Protein AF-A0A399NQ98-F1 (afdb_monomer_lite)

pLDDT: mean 89.91, std 8.31, range [52.38, 97.62]

Secondary structure (DSSP, 8-state):
-HHHHH--S--HHHHHHHHHHH--SS---HHHHHHHHHHHHHHHHHHHHHHHHH-SSHHHHHHHHHHHHHHHHHH-S-HHHHHHHHHHHHHHHHSPPPTT-TTHHHHHHHHHHHHHHH-

Structure (mmCIF, N/CA/C/O backbone):
data_AF-A0A399NQ98-F1
#
_entry.id   AF-A0A399NQ98-F1
#
loop_
_atom_site.group_PDB
_atom_site.id
_atom_site.type_symbol
_atom_site.label_atom_id
_atom_site.label_alt_id
_atom_site.label_comp_id
_atom_site.label_asym_id
_atom_site.label_entity_id
_atom_site.label_seq_id
_atom_site.pdbx_PDB_ins_code
_atom_site.Cartn_x
_atom_site.Cartn_y
_atom_site.Cartn_z
_atom_site.occupancy
_atom_site.B_iso_or_equiv
_atom_site.auth_seq_id
_atom_site.auth_comp_id
_atom_site.auth_asym_id
_atom_site.auth_atom_id
_atom_site.pdbx_PDB_model_num
ATOM 1 N N . PHE A 1 1 ? 10.532 -1.227 -15.452 1.00 82.12 1 PHE A N 1
ATOM 2 C CA . PHE A 1 1 ? 9.764 -2.463 -15.718 1.00 82.12 1 PHE A CA 1
ATOM 3 C C . PHE A 1 1 ? 8.263 -2.192 -15.790 1.00 82.12 1 PHE A C 1
ATOM 5 O O . PHE A 1 1 ? 7.707 -2.375 -16.860 1.00 82.12 1 PHE A O 1
ATOM 12 N N . ALA A 1 2 ? 7.625 -1.687 -14.723 1.00 83.88 2 ALA A N 1
ATOM 13 C CA . ALA A 1 2 ? 6.174 -1.440 -14.687 1.00 83.88 2 ALA A CA 1
ATOM 14 C C . ALA A 1 2 ? 5.631 -0.609 -15.872 1.00 83.88 2 ALA A C 1
ATOM 16 O O . ALA A 1 2 ? 4.654 -1.005 -16.494 1.00 83.88 2 ALA A O 1
ATOM 17 N N . HIS A 1 3 ? 6.311 0.472 -16.268 1.00 87.06 3 HIS A N 1
ATOM 18 C CA . HIS A 1 3 ? 5.888 1.262 -17.430 1.00 87.06 3 HIS A CA 1
ATOM 19 C C . HIS A 1 3 ? 6.001 0.497 -18.761 1.00 87.06 3 HIS A C 1
ATOM 21 O O . HIS A 1 3 ? 5.024 0.336 -19.480 1.00 87.06 3 HIS A O 1
ATOM 27 N N . HIS A 1 4 ? 7.189 -0.022 -19.077 1.00 86.12 4 HIS A N 1
ATOM 28 C CA . HIS A 1 4 ? 7.463 -0.605 -20.397 1.00 86.12 4 HIS A CA 1
ATOM 29 C C . HIS A 1 4 ? 6.938 -2.032 -20.598 1.00 86.12 4 HIS A C 1
ATOM 31 O O . HIS A 1 4 ? 6.707 -2.424 -21.735 1.00 86.12 4 HIS A O 1
ATOM 37 N N . VAL A 1 5 ? 6.797 -2.821 -19.527 1.00 87.25 5 VAL A N 1
ATOM 38 C CA . VAL A 1 5 ? 6.422 -4.246 -19.614 1.00 87.25 5 VAL A CA 1
ATOM 39 C C . VAL A 1 5 ? 4.989 -4.484 -19.152 1.00 87.25 5 VAL A C 1
ATOM 41 O O . VAL A 1 5 ? 4.273 -5.246 -19.790 1.00 87.25 5 VAL A O 1
ATOM 44 N N . LEU A 1 6 ? 4.558 -3.831 -18.067 1.00 85.06 6 LEU A N 1
ATOM 45 C CA . LEU A 1 6 ? 3.183 -3.956 -17.564 1.00 85.06 6 LEU A CA 1
ATOM 46 C C . LEU A 1 6 ? 2.233 -2.906 -18.160 1.00 85.06 6 LEU A C 1
ATOM 48 O O . LEU A 1 6 ? 1.026 -3.009 -17.975 1.00 85.06 6 LEU A O 1
ATOM 52 N N . GLY A 1 7 ? 2.756 -1.909 -18.883 1.00 85.50 7 GLY A N 1
ATOM 53 C CA . GLY A 1 7 ? 1.947 -0.881 -19.541 1.00 85.50 7 GLY A CA 1
ATOM 54 C C . GLY A 1 7 ? 1.348 0.150 -18.583 1.00 85.50 7 GLY A C 1
ATOM 55 O O . GLY A 1 7 ? 0.347 0.775 -18.913 1.00 85.50 7 GLY A O 1
ATOM 56 N N . HIS A 1 8 ? 1.912 0.325 -17.384 1.00 86.88 8 HIS A N 1
ATOM 57 C CA . HIS A 1 8 ? 1.412 1.320 -16.434 1.00 86.88 8 HIS A CA 1
ATOM 58 C C . HIS A 1 8 ? 1.877 2.728 -16.833 1.00 86.88 8 HIS A C 1
ATOM 60 O O . HIS A 1 8 ? 3.076 3.013 -16.806 1.00 86.88 8 HIS A O 1
ATOM 66 N N . ASP A 1 9 ? 0.944 3.631 -17.147 1.00 85.12 9 ASP A N 1
ATOM 67 C CA . ASP A 1 9 ? 1.263 5.013 -17.544 1.00 85.12 9 ASP A CA 1
ATOM 68 C C . ASP A 1 9 ? 2.060 5.759 -16.465 1.00 85.12 9 ASP A C 1
ATOM 70 O O . ASP A 1 9 ? 3.064 6.409 -16.749 1.00 85.12 9 ASP A O 1
ATOM 74 N N . THR A 1 10 ? 1.645 5.616 -15.202 1.00 86.12 10 THR A N 1
ATOM 75 C CA . THR A 1 10 ? 2.274 6.267 -14.045 1.00 86.12 10 THR A CA 1
ATOM 76 C C . THR A 1 10 ? 2.542 5.252 -12.923 1.00 86.12 10 THR A C 1
ATOM 78 O O . THR A 1 10 ? 1.718 5.127 -12.011 1.00 86.12 10 THR A O 1
ATOM 81 N N . PRO A 1 11 ? 3.679 4.522 -12.942 1.00 88.56 11 PRO A N 1
ATOM 82 C CA . PRO A 1 11 ? 4.006 3.474 -11.964 1.00 88.56 11 PRO A CA 1
ATOM 83 C C . PRO A 1 11 ? 4.515 4.059 -10.632 1.00 88.56 11 PRO A C 1
ATOM 85 O O . PRO A 1 11 ? 5.655 3.837 -10.204 1.00 88.56 11 PRO A O 1
ATOM 88 N N . LEU A 1 12 ? 3.674 4.862 -9.976 1.00 91.69 12 LEU A N 1
ATOM 89 C CA . LEU A 1 12 ? 4.028 5.598 -8.764 1.00 91.69 12 LEU A CA 1
ATOM 90 C C . LEU A 1 12 ? 4.411 4.651 -7.623 1.00 91.69 12 LEU A C 1
ATOM 92 O O . LEU A 1 12 ? 5.454 4.841 -6.997 1.00 91.69 12 LEU A O 1
ATOM 96 N N . LEU A 1 13 ? 3.602 3.617 -7.361 1.00 92.00 13 LEU A N 1
ATOM 97 C CA . LEU A 1 13 ? 3.864 2.728 -6.229 1.00 92.00 13 LEU A CA 1
ATOM 98 C C . LEU A 1 13 ? 5.131 1.910 -6.451 1.00 92.00 13 LEU A C 1
ATOM 100 O O . LEU A 1 13 ? 5.953 1.857 -5.546 1.00 92.00 13 LEU A O 1
ATOM 104 N N . ALA A 1 14 ? 5.370 1.407 -7.664 1.00 90.94 14 ALA A N 1
ATOM 105 C CA . ALA A 1 14 ? 6.618 0.719 -7.983 1.00 90.94 14 ALA A CA 1
ATOM 106 C C . ALA A 1 14 ? 7.830 1.615 -7.694 1.00 90.94 14 ALA A C 1
ATOM 108 O O . ALA A 1 14 ? 8.776 1.186 -7.042 1.00 90.94 14 ALA A O 1
ATOM 109 N N . THR A 1 15 ? 7.758 2.889 -8.088 1.00 90.88 15 THR A N 1
ATOM 110 C CA . THR A 1 15 ? 8.835 3.864 -7.869 1.00 90.88 15 THR A CA 1
ATOM 111 C C . THR A 1 15 ? 9.058 4.150 -6.381 1.00 90.88 15 THR A C 1
ATOM 113 O O . THR A 1 15 ? 10.188 4.085 -5.897 1.00 90.88 15 THR A O 1
ATOM 116 N N . THR A 1 16 ? 7.987 4.432 -5.629 1.00 93.06 16 THR A N 1
ATOM 117 C CA . THR A 1 16 ? 8.096 4.720 -4.187 1.00 93.06 16 THR A CA 1
ATOM 118 C C . THR A 1 16 ? 8.558 3.506 -3.392 1.00 93.06 16 THR A C 1
ATOM 120 O O . THR A 1 16 ? 9.381 3.663 -2.491 1.00 93.06 16 THR A O 1
ATOM 123 N N . VAL A 1 17 ? 8.093 2.302 -3.739 1.00 91.88 17 VAL A N 1
ATOM 124 C CA . VAL A 1 17 ? 8.526 1.067 -3.087 1.00 91.88 17 VAL A CA 1
ATOM 125 C C . VAL A 1 17 ? 9.992 0.799 -3.394 1.00 91.88 17 VAL A C 1
ATOM 127 O O . VAL A 1 17 ? 10.744 0.549 -2.460 1.00 91.88 17 VAL A O 1
ATOM 130 N N . THR A 1 18 ? 10.446 0.943 -4.645 1.00 92.00 18 THR A N 1
ATOM 131 C CA . THR A 1 18 ? 11.869 0.757 -4.968 1.00 92.00 18 THR A CA 1
ATOM 132 C C . THR A 1 18 ? 12.764 1.689 -4.151 1.00 92.00 18 THR A C 1
ATOM 134 O O . THR A 1 18 ? 13.690 1.234 -3.483 1.00 92.00 18 THR A O 1
ATOM 137 N N . ILE A 1 19 ? 12.465 2.990 -4.158 1.00 90.25 19 ILE A N 1
ATOM 138 C CA . ILE A 1 19 ? 13.275 4.009 -3.475 1.00 90.25 19 ILE A CA 1
ATOM 139 C C . ILE A 1 19 ? 13.268 3.804 -1.955 1.00 90.25 19 ILE A C 1
ATOM 141 O O . ILE A 1 19 ? 14.308 3.898 -1.303 1.00 90.25 19 ILE A O 1
ATOM 145 N N . THR A 1 20 ? 12.099 3.516 -1.384 1.00 88.94 20 THR A N 1
ATOM 146 C CA . THR A 1 20 ? 11.943 3.381 0.070 1.00 88.94 20 THR A CA 1
ATOM 147 C C . THR A 1 20 ? 12.562 2.082 0.579 1.00 88.94 20 THR A C 1
ATOM 149 O O . THR A 1 20 ? 13.199 2.091 1.629 1.00 88.94 20 THR A O 1
ATOM 152 N N . SER A 1 21 ? 12.425 0.979 -0.167 1.00 86.12 21 SER A N 1
ATOM 153 C CA . SER A 1 21 ? 13.031 -0.311 0.180 1.00 86.12 21 SER A CA 1
ATOM 154 C C . SER A 1 21 ? 14.547 -0.282 0.078 1.00 86.12 21 SER A C 1
ATOM 156 O O . SER A 1 21 ? 15.203 -0.853 0.943 1.00 86.12 21 SER A O 1
ATOM 158 N N . LEU A 1 22 ? 15.104 0.397 -0.933 1.00 86.44 22 LEU A N 1
ATOM 159 C CA . LEU A 1 22 ? 16.552 0.595 -1.037 1.00 86.44 22 LEU A CA 1
ATOM 160 C C . LEU A 1 22 ? 17.117 1.334 0.171 1.00 86.44 22 LEU A C 1
ATOM 162 O O . LEU A 1 22 ? 18.283 1.124 0.490 1.00 86.44 22 LEU A O 1
ATOM 166 N N . GLY A 1 23 ? 16.286 2.161 0.823 1.00 73.06 23 GLY A N 1
ATOM 167 C CA . GLY A 1 23 ? 16.558 2.796 2.103 1.00 73.06 23 GLY A CA 1
ATOM 168 C C . GLY A 1 23 ? 17.974 3.338 2.144 1.00 73.06 23 GLY A C 1
ATOM 169 O O . GLY A 1 23 ? 18.822 2.673 2.723 1.00 73.06 23 GLY A O 1
ATOM 170 N N . PHE A 1 24 ? 18.217 4.495 1.508 1.00 61.44 24 PHE A N 1
ATOM 171 C CA . PHE A 1 24 ? 19.517 5.180 1.365 1.00 61.44 24 PHE A CA 1
ATOM 172 C C . PHE A 1 24 ? 20.222 5.463 2.713 1.00 61.44 24 PHE A C 1
ATOM 174 O O . PHE A 1 24 ? 20.419 6.600 3.134 1.00 61.44 24 PHE A O 1
ATOM 181 N N . VAL A 1 25 ? 20.595 4.410 3.422 1.00 53.72 25 VAL A N 1
ATOM 182 C CA . VAL A 1 25 ? 21.138 4.362 4.772 1.00 53.72 25 VAL A CA 1
ATOM 183 C C . VAL A 1 25 ? 22.266 3.336 4.728 1.00 53.72 25 VAL A C 1
ATOM 185 O O . VAL A 1 25 ? 22.175 2.327 4.036 1.00 53.72 25 VAL A O 1
ATOM 188 N N . ARG A 1 26 ? 23.343 3.593 5.477 1.00 52.38 26 ARG A N 1
ATOM 189 C CA . ARG A 1 26 ? 24.629 2.862 5.453 1.00 52.38 26 ARG A CA 1
ATOM 190 C C . ARG A 1 26 ? 24.568 1.326 5.601 1.00 52.38 26 ARG A C 1
ATOM 192 O O . ARG A 1 26 ? 25.582 0.688 5.355 1.00 52.38 26 ARG A O 1
ATOM 199 N N . ASP A 1 27 ? 23.421 0.741 5.949 1.00 60.12 27 ASP A N 1
ATOM 200 C CA . ASP A 1 27 ? 23.210 -0.701 6.145 1.00 60.12 27 ASP A CA 1
ATOM 201 C C . ASP A 1 27 ? 22.099 -1.253 5.227 1.00 60.12 27 ASP A C 1
ATOM 203 O O . ASP A 1 27 ? 21.091 -1.787 5.708 1.00 60.12 27 ASP A O 1
ATOM 207 N N . ALA A 1 28 ? 22.277 -1.154 3.907 1.00 61.94 28 ALA A N 1
ATOM 208 C CA . ALA A 1 28 ? 21.404 -1.768 2.897 1.00 61.94 28 ALA A CA 1
ATOM 209 C C . ALA A 1 28 ? 21.565 -3.304 2.857 1.00 61.94 28 ALA A C 1
ATOM 211 O O . ALA A 1 28 ? 21.907 -3.909 1.845 1.00 61.94 28 ALA A O 1
ATOM 212 N N . ARG A 1 29 ? 21.369 -3.971 4.001 1.00 80.75 29 ARG A N 1
ATOM 213 C CA . ARG A 1 29 ? 21.349 -5.435 4.062 1.00 80.75 29 ARG A CA 1
ATOM 214 C C . ARG A 1 29 ? 20.112 -5.926 3.301 1.00 80.75 29 ARG A C 1
ATOM 216 O O . ARG A 1 29 ? 19.020 -5.451 3.623 1.00 80.75 29 ARG A O 1
ATOM 223 N N . PRO A 1 30 ? 20.231 -6.921 2.402 1.00 84.38 30 PRO A N 1
ATOM 224 C CA . PRO A 1 30 ? 19.103 -7.422 1.607 1.00 84.38 30 PRO A CA 1
ATOM 225 C C . PRO A 1 30 ? 17.877 -7.805 2.445 1.00 84.38 30 PRO A C 1
ATOM 227 O O . PRO A 1 30 ? 16.742 -7.587 2.039 1.00 84.38 30 PRO A O 1
ATOM 230 N N . VAL A 1 31 ? 18.102 -8.299 3.667 1.00 87.62 31 VAL A N 1
ATOM 231 C CA . VAL A 1 31 ? 17.035 -8.638 4.621 1.00 87.62 31 VAL A CA 1
ATOM 232 C C . VAL A 1 31 ? 16.171 -7.423 4.980 1.00 87.62 31 VAL A C 1
ATOM 234 O O . VAL A 1 31 ? 14.953 -7.538 5.011 1.00 87.62 31 VAL A O 1
ATOM 237 N N . ARG A 1 32 ? 16.764 -6.242 5.196 1.00 86.56 32 ARG A N 1
ATOM 238 C CA . ARG A 1 32 ? 16.009 -5.022 5.535 1.00 86.56 32 ARG A CA 1
ATOM 239 C C . ARG A 1 32 ? 15.240 -4.474 4.337 1.00 86.56 32 ARG A C 1
ATOM 241 O O . ARG A 1 32 ? 14.109 -4.017 4.496 1.00 86.56 32 ARG A O 1
ATOM 248 N N . VAL A 1 33 ? 15.837 -4.551 3.147 1.00 89.38 33 VAL A N 1
ATOM 249 C CA . VAL A 1 33 ? 15.174 -4.196 1.882 1.00 89.38 33 VAL A CA 1
ATOM 250 C C . VAL A 1 33 ? 13.934 -5.072 1.691 1.00 89.38 33 VAL A C 1
ATOM 252 O O . VAL A 1 33 ? 12.849 -4.558 1.414 1.00 89.38 33 VAL A O 1
ATOM 255 N N . LEU A 1 34 ? 14.078 -6.380 1.931 1.00 90.88 34 LEU A N 1
ATOM 256 C CA . LEU A 1 34 ? 12.997 -7.357 1.836 1.00 90.88 34 LEU A CA 1
ATOM 257 C C . LEU A 1 34 ? 11.908 -7.101 2.883 1.00 90.88 34 LEU A C 1
ATOM 259 O O . LEU A 1 34 ? 10.739 -7.023 2.521 1.00 90.88 34 LEU A O 1
ATOM 263 N N . GLU A 1 35 ? 12.271 -6.917 4.155 1.00 90.94 35 GLU A N 1
ATOM 264 C CA . GLU A 1 35 ? 11.314 -6.579 5.219 1.00 90.94 35 GLU A CA 1
ATOM 265 C C . GLU A 1 35 ? 10.492 -5.339 4.854 1.00 90.94 35 GLU A C 1
ATOM 267 O O . GLU A 1 35 ? 9.266 -5.340 4.970 1.00 90.94 35 GLU A O 1
ATOM 272 N N . THR A 1 36 ? 11.157 -4.292 4.362 1.00 91.38 36 THR A N 1
ATOM 273 C CA . THR A 1 36 ? 10.494 -3.038 3.991 1.00 91.38 36 THR A CA 1
ATOM 274 C C . THR A 1 36 ? 9.593 -3.226 2.767 1.00 91.38 36 THR A C 1
ATOM 276 O O . THR A 1 36 ? 8.454 -2.759 2.769 1.00 91.38 36 THR A O 1
ATOM 279 N N . ALA A 1 37 ? 10.052 -3.961 1.747 1.00 92.88 37 ALA A N 1
ATOM 280 C CA . ALA A 1 37 ? 9.261 -4.278 0.555 1.00 92.88 37 ALA A CA 1
ATOM 281 C C . ALA A 1 37 ? 7.997 -5.084 0.895 1.00 92.88 37 ALA A C 1
ATOM 283 O O . ALA A 1 37 ? 6.911 -4.792 0.385 1.00 92.88 37 ALA A O 1
ATOM 284 N N . ILE A 1 38 ? 8.122 -6.066 1.794 1.00 94.00 38 ILE A N 1
ATOM 285 C CA . ILE A 1 38 ? 6.994 -6.861 2.288 1.00 94.00 38 ILE A CA 1
ATOM 286 C C . ILE A 1 38 ? 6.012 -5.960 3.037 1.00 94.00 38 ILE A C 1
ATOM 288 O O . ILE A 1 38 ? 4.821 -5.990 2.736 1.00 94.00 38 ILE A O 1
ATOM 292 N N . GLY A 1 39 ? 6.491 -5.119 3.958 1.00 93.88 39 GLY A N 1
ATOM 293 C CA . GLY A 1 39 ? 5.629 -4.207 4.716 1.00 93.88 39 GLY A CA 1
ATOM 294 C C . GLY A 1 39 ? 4.844 -3.263 3.816 1.00 93.88 39 GLY A C 1
ATOM 295 O O . GLY A 1 39 ? 3.628 -3.133 3.955 1.00 93.88 39 GLY A O 1
ATOM 296 N N . MET A 1 40 ? 5.513 -2.678 2.825 1.00 95.62 40 MET A N 1
ATOM 297 C CA . MET A 1 40 ? 4.865 -1.835 1.826 1.00 95.62 40 MET A CA 1
ATOM 298 C C . MET A 1 40 ? 3.809 -2.597 1.023 1.00 95.62 40 MET A C 1
ATOM 300 O O . MET A 1 40 ? 2.675 -2.140 0.936 1.00 95.62 40 MET A O 1
ATOM 304 N N . THR A 1 41 ? 4.131 -3.785 0.509 1.00 95.62 41 THR A N 1
ATOM 305 C CA . THR A 1 41 ? 3.184 -4.603 -0.270 1.00 95.62 41 THR A CA 1
ATOM 306 C C . THR A 1 41 ? 1.955 -5.007 0.551 1.00 95.62 41 THR A C 1
ATOM 308 O O . THR A 1 41 ? 0.829 -4.976 0.045 1.00 95.62 41 THR A O 1
ATOM 311 N N . VAL A 1 42 ? 2.151 -5.346 1.830 1.00 95.56 42 VAL A N 1
ATOM 312 C CA . VAL A 1 42 ? 1.059 -5.641 2.767 1.00 95.56 42 VAL A CA 1
ATOM 313 C C . VAL A 1 42 ? 0.172 -4.415 2.957 1.00 95.56 42 VAL A C 1
ATOM 315 O O . VAL A 1 42 ? -1.044 -4.537 2.853 1.00 95.56 42 VAL A O 1
ATOM 318 N N . GLY A 1 43 ? 0.761 -3.238 3.183 1.00 96.00 43 GLY A N 1
ATOM 319 C CA . GLY A 1 43 ? 0.015 -1.987 3.327 1.00 96.00 43 GLY A CA 1
ATOM 320 C C . GLY A 1 43 ? -0.833 -1.659 2.098 1.00 96.00 43 GLY A C 1
ATOM 321 O O . GLY A 1 43 ? -2.020 -1.361 2.234 1.00 96.00 43 GLY A O 1
ATOM 322 N N . ILE A 1 44 ? -0.254 -1.799 0.901 1.00 96.50 44 ILE A N 1
ATOM 323 C CA . ILE A 1 44 ? -0.954 -1.589 -0.374 1.00 96.50 44 ILE A CA 1
ATOM 324 C C . ILE A 1 44 ? -2.155 -2.532 -0.466 1.00 96.50 44 ILE A C 1
ATOM 326 O O . ILE A 1 44 ? -3.297 -2.080 -0.519 1.00 96.50 44 ILE A O 1
ATOM 330 N N . THR A 1 45 ? -1.908 -3.837 -0.373 1.00 95.94 45 THR A N 1
ATOM 331 C CA . THR A 1 45 ? -2.937 -4.863 -0.584 1.00 95.94 45 THR A CA 1
ATOM 332 C C . THR A 1 45 ? -4.045 -4.791 0.465 1.00 95.94 45 THR A C 1
ATOM 334 O O . THR A 1 45 ? -5.227 -4.874 0.138 1.00 95.94 45 THR A O 1
ATOM 337 N N . LEU A 1 46 ? -3.687 -4.596 1.737 1.00 96.31 46 LEU A N 1
ATOM 338 C CA . LEU A 1 46 ? -4.661 -4.488 2.819 1.00 96.31 46 LEU A CA 1
ATOM 339 C C . LEU A 1 46 ? -5.560 -3.265 2.634 1.00 96.31 46 LEU A C 1
ATOM 341 O O . LEU A 1 46 ? -6.776 -3.364 2.789 1.00 96.31 46 LEU A O 1
ATOM 345 N N . SER A 1 47 ? -4.981 -2.120 2.273 1.00 95.19 47 SER A N 1
ATOM 346 C CA . SER A 1 47 ? -5.760 -0.905 2.042 1.00 95.19 47 SER A CA 1
ATOM 347 C C . SER A 1 47 ? -6.716 -1.039 0.857 1.00 95.19 47 SER A C 1
ATOM 349 O O . SER A 1 47 ? -7.849 -0.580 0.955 1.00 95.19 47 SER A O 1
ATOM 351 N N . GLU A 1 48 ? -6.324 -1.728 -0.218 1.00 94.50 48 GLU A N 1
ATOM 352 C CA . GLU A 1 48 ? -7.210 -2.024 -1.350 1.00 94.50 48 GLU A CA 1
ATOM 353 C C . GLU A 1 48 ? -8.396 -2.893 -0.930 1.00 94.50 48 GLU A C 1
ATOM 355 O O . GLU A 1 48 ? -9.539 -2.561 -1.242 1.00 94.50 48 GLU A O 1
ATOM 360 N N . VAL A 1 49 ? -8.144 -3.962 -0.168 1.00 95.56 49 VAL A N 1
ATOM 361 C CA . VAL A 1 49 ? -9.202 -4.841 0.358 1.00 95.56 49 VAL A CA 1
ATOM 362 C C . VAL A 1 49 ? -10.168 -4.064 1.251 1.00 95.56 49 VAL A C 1
ATOM 364 O O . VAL A 1 49 ? -11.384 -4.203 1.120 1.00 95.56 49 VAL A O 1
ATOM 367 N N . LEU A 1 50 ? -9.649 -3.206 2.131 1.00 95.38 50 LEU A N 1
ATOM 368 C CA . LEU A 1 50 ? -10.486 -2.370 2.987 1.00 95.38 50 LEU A CA 1
ATOM 369 C C . LEU A 1 50 ? -11.301 -1.369 2.157 1.00 95.38 50 LEU A C 1
ATOM 371 O O . LEU A 1 50 ? -12.507 -1.266 2.355 1.00 95.38 50 LEU A O 1
ATOM 375 N N . LEU A 1 51 ? -10.693 -0.690 1.181 1.00 94.44 51 LEU A N 1
ATOM 376 C CA . LEU A 1 51 ? -11.392 0.247 0.293 1.00 94.44 51 LEU A CA 1
ATOM 377 C C . LEU A 1 51 ? -12.519 -0.421 -0.500 1.00 94.44 51 LEU A C 1
ATOM 379 O O . LEU A 1 51 ? -13.567 0.194 -0.686 1.00 94.44 51 LEU A O 1
ATOM 383 N N . LEU A 1 52 ? -12.325 -1.663 -0.951 1.00 93.12 52 LEU A N 1
ATOM 384 C CA . LEU A 1 52 ? -13.375 -2.446 -1.605 1.00 93.12 52 LEU A CA 1
ATOM 385 C C . LEU A 1 52 ? -14.555 -2.724 -0.667 1.00 93.12 52 LEU A C 1
ATOM 387 O O . LEU A 1 52 ? -15.700 -2.694 -1.108 1.00 93.12 52 LEU A O 1
ATOM 391 N N . GLY A 1 53 ? -14.278 -2.999 0.610 1.00 94.44 53 GLY A N 1
ATOM 392 C CA . GLY A 1 53 ? -15.299 -3.345 1.597 1.00 94.44 53 GLY A CA 1
ATOM 393 C C . GLY A 1 53 ? -16.061 -2.143 2.161 1.00 94.44 53 GLY A C 1
ATOM 394 O O . GLY A 1 53 ? -17.284 -2.190 2.257 1.00 94.44 53 GLY A O 1
ATOM 395 N N . ILE A 1 54 ? -15.356 -1.072 2.547 1.00 95.00 54 ILE A N 1
ATOM 396 C CA . ILE A 1 54 ? -15.946 0.080 3.262 1.00 95.00 54 ILE A CA 1
ATOM 397 C C . ILE A 1 54 ? -16.059 1.360 2.418 1.00 95.00 54 ILE A C 1
ATOM 399 O O . ILE A 1 54 ? -16.674 2.338 2.853 1.00 95.00 54 ILE A O 1
ATOM 403 N N . GLY A 1 55 ? -15.495 1.374 1.207 1.00 92.06 55 GLY A N 1
ATOM 404 C CA . GLY A 1 55 ? -15.540 2.513 0.291 1.00 92.06 55 GLY A CA 1
ATOM 405 C C . GLY A 1 55 ? -14.537 3.627 0.615 1.00 92.06 55 GLY A 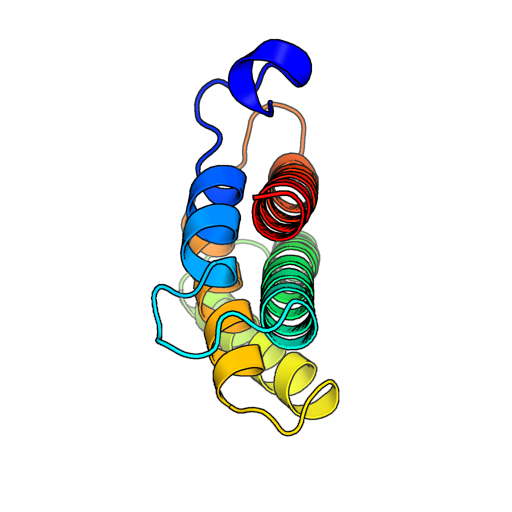C 1
ATOM 406 O O . GLY A 1 55 ? -13.543 3.426 1.311 1.00 92.06 55 GLY A O 1
ATOM 407 N N . ARG A 1 56 ? -14.791 4.827 0.073 1.00 92.19 56 ARG A N 1
ATOM 408 C CA . ARG A 1 56 ? -13.926 6.016 0.196 1.00 92.19 56 ARG A CA 1
ATOM 409 C C . ARG A 1 56 ? -14.599 7.128 1.003 1.00 92.19 56 ARG A C 1
ATOM 411 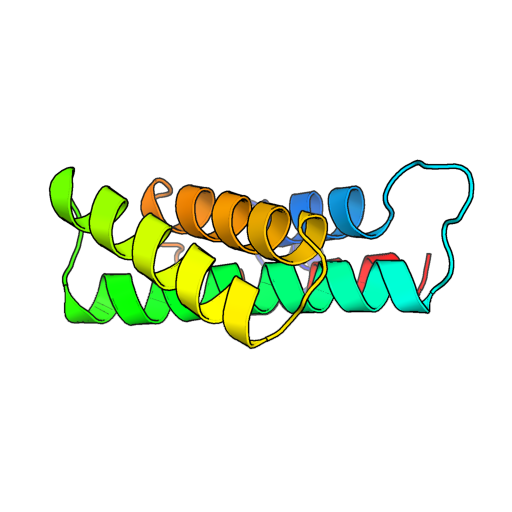O O . ARG A 1 56 ? -15.771 7.422 0.789 1.00 92.19 56 ARG A O 1
ATOM 418 N N . GLY A 1 57 ? -13.828 7.793 1.861 1.00 93.38 57 GLY A N 1
ATOM 419 C CA . GLY A 1 57 ? -14.249 8.981 2.606 1.00 93.38 57 GLY A CA 1
ATOM 420 C C . GLY A 1 57 ? -13.332 9.282 3.795 1.00 93.38 57 GLY A C 1
ATOM 421 O O . GLY A 1 57 ? -12.385 8.542 4.071 1.00 93.38 57 GLY A O 1
ATOM 422 N N . ALA A 1 58 ? -13.593 10.397 4.484 1.00 92.81 58 ALA A N 1
ATOM 423 C CA . ALA A 1 58 ? -12.710 10.907 5.536 1.00 92.81 58 ALA A CA 1
ATOM 424 C C . ALA A 1 58 ? -12.587 9.948 6.733 1.00 92.81 58 ALA A C 1
ATOM 426 O O . ALA A 1 58 ? -11.490 9.725 7.241 1.00 92.81 58 ALA A O 1
ATOM 427 N N . TRP A 1 59 ? -13.697 9.341 7.163 1.00 96.19 59 TRP A N 1
ATOM 428 C CA . TRP A 1 59 ? -13.673 8.389 8.274 1.00 96.19 59 TRP A CA 1
ATOM 429 C C . TRP A 1 59 ? -13.147 7.015 7.835 1.00 96.19 59 TRP A C 1
ATOM 431 O O . TRP A 1 59 ? -12.443 6.365 8.606 1.00 96.19 59 TRP A O 1
ATOM 441 N N . GLN A 1 60 ? -13.406 6.590 6.589 1.00 96.50 60 GLN A N 1
ATOM 442 C CA . GLN A 1 60 ? -12.844 5.350 6.045 1.00 96.50 60 GLN A CA 1
ATOM 443 C C . GLN A 1 60 ? -11.320 5.411 6.001 1.00 96.50 60 GLN A C 1
ATOM 445 O O . GLN A 1 60 ? -10.666 4.431 6.341 1.00 96.50 60 GLN A O 1
ATOM 450 N N . LEU A 1 61 ? -10.748 6.566 5.648 1.00 95.81 61 LEU A N 1
ATOM 451 C CA . LEU A 1 61 ? -9.302 6.773 5.671 1.00 95.81 61 LEU A CA 1
ATOM 452 C C . LEU A 1 61 ? -8.723 6.521 7.068 1.00 95.81 61 LEU A C 1
ATOM 454 O O . LEU A 1 61 ? -7.737 5.801 7.198 1.00 95.81 61 LEU A O 1
ATOM 458 N N . PHE A 1 62 ? -9.358 7.061 8.112 1.00 96.62 62 PHE A N 1
ATOM 459 C CA . PHE A 1 62 ? -8.937 6.817 9.491 1.00 96.62 62 PHE A CA 1
ATOM 460 C C . PHE A 1 62 ? -8.961 5.320 9.835 1.00 96.62 62 PHE A C 1
ATOM 462 O O . PHE A 1 62 ? -7.983 4.797 10.369 1.00 96.62 62 PHE A O 1
ATOM 469 N N . VAL A 1 63 ? -10.036 4.615 9.468 1.00 97.62 63 VAL A N 1
ATOM 470 C CA . VAL A 1 63 ? -10.166 3.166 9.693 1.00 97.62 63 VAL A CA 1
ATOM 471 C C . VAL A 1 63 ? -9.096 2.381 8.934 1.00 97.62 63 VAL A C 1
ATOM 473 O O . VAL A 1 63 ? -8.473 1.495 9.513 1.00 97.62 63 VAL A O 1
ATOM 476 N N . ILE A 1 64 ? -8.835 2.724 7.670 1.00 97.56 64 ILE A N 1
ATOM 477 C CA . ILE A 1 64 ? -7.813 2.073 6.840 1.00 97.56 64 ILE A CA 1
ATOM 478 C C . ILE A 1 64 ? -6.427 2.244 7.453 1.00 97.56 64 ILE A C 1
ATOM 480 O O . ILE A 1 64 ? -5.690 1.266 7.572 1.00 97.56 64 ILE A O 1
ATOM 484 N N . ILE A 1 65 ? -6.076 3.461 7.875 1.00 96.56 65 ILE A N 1
ATOM 485 C CA . ILE A 1 65 ? -4.782 3.746 8.504 1.00 96.56 65 ILE A CA 1
ATOM 486 C C . ILE A 1 65 ? -4.641 2.943 9.793 1.00 96.56 65 ILE A C 1
ATOM 488 O O . ILE A 1 65 ? -3.649 2.236 9.970 1.00 96.56 65 ILE A O 1
ATOM 492 N N . LEU A 1 66 ? -5.639 3.019 10.677 1.00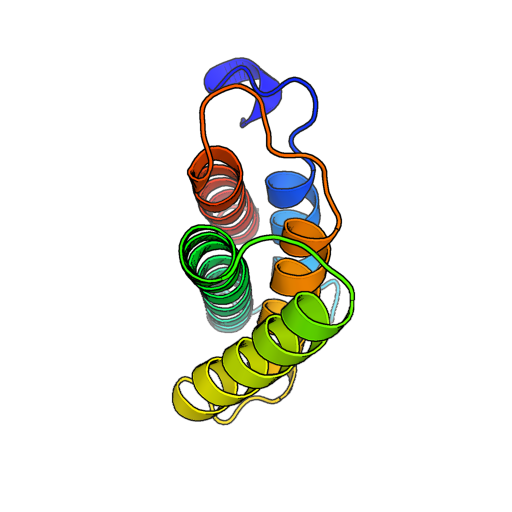 97.50 66 LEU A N 1
ATOM 493 C CA . LEU A 1 66 ? -5.604 2.337 11.965 1.00 97.50 66 LEU A CA 1
ATOM 494 C C . LEU A 1 66 ? -5.484 0.819 11.782 1.00 97.50 66 LEU A C 1
ATOM 496 O O . LEU A 1 66 ? -4.598 0.199 12.366 1.00 97.50 66 LEU A O 1
ATOM 500 N N . ALA A 1 67 ? -6.328 0.228 10.934 1.00 97.62 67 ALA A N 1
ATOM 501 C CA . ALA A 1 67 ? -6.304 -1.201 10.644 1.00 97.62 67 ALA A CA 1
ATOM 502 C C . ALA A 1 67 ? -4.965 -1.631 10.032 1.00 97.62 67 ALA A C 1
ATOM 504 O O . ALA A 1 67 ? -4.394 -2.636 10.453 1.00 97.62 67 ALA A O 1
ATOM 505 N N . THR A 1 68 ? -4.424 -0.845 9.097 1.00 97.38 68 THR A N 1
ATOM 506 C CA . THR A 1 68 ? -3.128 -1.138 8.473 1.00 97.38 68 THR A CA 1
ATOM 507 C C . THR A 1 68 ? -2.002 -1.128 9.494 1.00 97.38 68 THR A C 1
ATOM 509 O O . THR A 1 68 ? -1.208 -2.066 9.537 1.00 97.38 68 THR A O 1
ATOM 512 N N . LEU A 1 69 ? -1.940 -0.104 10.348 1.00 96.94 69 LEU A N 1
ATOM 513 C CA . LEU A 1 69 ? -0.912 -0.005 11.381 1.00 96.94 69 LEU A CA 1
ATOM 514 C C . LEU A 1 69 ? -1.017 -1.153 12.388 1.00 96.94 69 LEU A C 1
ATOM 516 O O . LEU A 1 69 ? 0.005 -1.734 12.744 1.00 96.94 69 LEU A O 1
ATOM 520 N N . LEU A 1 70 ? -2.229 -1.518 12.811 1.00 97.31 70 LEU A N 1
ATOM 521 C CA . LEU A 1 70 ? -2.447 -2.640 13.725 1.00 97.31 70 LEU A CA 1
ATOM 522 C C . LEU A 1 70 ? -1.983 -3.963 13.110 1.00 97.31 70 LEU A C 1
ATOM 524 O O . LEU A 1 70 ? -1.177 -4.664 13.717 1.00 97.31 70 LEU A O 1
ATOM 528 N N . VAL A 1 71 ? -2.423 -4.276 11.889 1.00 97.25 71 VAL A N 1
ATOM 529 C CA . VAL A 1 71 ? -2.013 -5.503 11.188 1.00 97.25 71 VAL A CA 1
ATOM 530 C C . VAL A 1 71 ? -0.498 -5.528 10.982 1.00 97.25 71 VAL A C 1
ATOM 532 O O . VAL A 1 71 ? 0.149 -6.533 11.275 1.00 97.25 71 VAL A O 1
ATOM 535 N N . ALA A 1 72 ? 0.103 -4.413 10.565 1.00 95.88 72 ALA A N 1
ATOM 536 C CA . ALA A 1 72 ? 1.544 -4.331 10.363 1.00 95.88 72 ALA A CA 1
ATOM 537 C C . ALA A 1 72 ? 2.344 -4.493 11.670 1.00 95.88 72 ALA A C 1
ATOM 539 O O . ALA A 1 72 ? 3.403 -5.119 11.665 1.00 95.88 72 ALA A O 1
ATOM 540 N N . ARG A 1 73 ? 1.831 -3.990 12.802 1.00 94.62 73 ARG A N 1
ATOM 541 C CA . ARG A 1 73 ? 2.429 -4.196 14.133 1.00 94.62 73 ARG A CA 1
ATOM 542 C C . ARG A 1 73 ? 2.329 -5.635 14.630 1.00 94.62 73 ARG A C 1
ATOM 544 O O . ARG A 1 73 ? 3.206 -6.057 15.378 1.00 94.62 73 ARG A O 1
ATOM 551 N N . LEU A 1 74 ? 1.293 -6.372 14.236 1.00 95.31 74 LEU A N 1
ATOM 552 C CA . LEU A 1 74 ? 1.174 -7.801 14.545 1.00 95.31 74 LEU A CA 1
ATOM 553 C C . LEU A 1 74 ? 2.137 -8.648 13.705 1.00 95.31 74 LEU A C 1
ATOM 555 O O . LEU A 1 74 ? 2.634 -9.663 14.181 1.00 95.31 74 LEU A O 1
ATOM 559 N N . LEU A 1 75 ? 2.417 -8.219 12.473 1.00 94.19 75 LEU A N 1
ATOM 560 C CA . LEU A 1 75 ? 3.340 -8.900 11.561 1.00 94.19 75 LEU A CA 1
ATOM 561 C C . LEU A 1 75 ? 4.814 -8.665 11.911 1.00 94.19 75 LEU A C 1
ATOM 563 O O . LEU A 1 75 ? 5.646 -9.531 11.651 1.00 94.19 75 LEU A O 1
ATOM 567 N N . SER A 1 76 ? 5.159 -7.501 12.472 1.00 92.75 76 SER A N 1
ATOM 568 C CA . SER A 1 76 ? 6.546 -7.156 12.786 1.00 92.75 76 SER A CA 1
ATOM 569 C C . SER A 1 76 ? 6.677 -6.266 14.020 1.00 92.75 76 SER A C 1
ATOM 571 O O . SER A 1 76 ? 5.977 -5.264 14.188 1.00 92.75 76 SER A O 1
ATOM 573 N N . SER A 1 77 ? 7.670 -6.575 14.859 1.00 90.56 77 SER A N 1
ATOM 574 C CA . SER A 1 77 ? 8.077 -5.724 15.981 1.00 90.56 77 SER A CA 1
ATOM 575 C C . SER A 1 77 ? 8.810 -4.455 15.527 1.00 90.56 77 SER A C 1
ATOM 577 O O . SER A 1 77 ? 8.909 -3.502 16.308 1.00 90.56 77 SER A O 1
ATOM 579 N N . ASN A 1 78 ? 9.249 -4.383 14.266 1.00 89.50 78 ASN A N 1
ATOM 580 C CA . ASN A 1 78 ? 9.937 -3.232 13.693 1.00 89.50 78 ASN A CA 1
ATOM 581 C C . ASN A 1 78 ? 8.955 -2.074 13.425 1.00 89.50 78 ASN A C 1
ATOM 583 O O . ASN A 1 78 ? 7.969 -2.218 12.702 1.00 89.50 78 ASN A O 1
ATOM 587 N N . ALA A 1 79 ? 9.217 -0.900 14.003 1.00 90.56 79 ALA A N 1
ATOM 588 C CA . ALA A 1 79 ? 8.381 0.283 13.789 1.00 90.56 79 ALA A CA 1
ATOM 589 C C . ALA A 1 79 ? 8.430 0.777 12.332 1.00 90.56 79 ALA A C 1
ATOM 591 O O . ALA A 1 79 ? 7.405 1.192 11.795 1.00 90.56 79 ALA A O 1
ATOM 592 N N . ALA A 1 80 ? 9.588 0.672 11.670 1.00 89.69 80 ALA A N 1
ATOM 593 C CA . ALA A 1 80 ? 9.753 1.106 10.284 1.00 89.69 80 ALA A CA 1
ATOM 594 C C . ALA A 1 80 ? 8.867 0.304 9.318 1.00 89.69 80 ALA A C 1
ATOM 596 O O . ALA A 1 80 ? 8.314 0.876 8.383 1.00 89.69 80 ALA A O 1
ATOM 597 N N . PHE A 1 81 ? 8.660 -0.989 9.591 1.00 92.19 81 PHE A N 1
ATOM 598 C CA . PHE A 1 81 ? 7.759 -1.847 8.817 1.00 92.19 81 PHE A CA 1
ATOM 599 C C . PHE A 1 81 ? 6.320 -1.316 8.843 1.00 92.19 81 PHE A C 1
ATOM 601 O O . PHE A 1 81 ? 5.693 -1.149 7.797 1.00 92.19 81 PHE A O 1
ATOM 608 N N . ALA A 1 82 ? 5.813 -0.995 10.038 1.00 95.00 82 ALA A N 1
ATOM 609 C CA . ALA A 1 82 ? 4.459 -0.473 10.201 1.00 95.00 82 ALA A CA 1
ATOM 610 C C . ALA A 1 82 ? 4.289 0.911 9.565 1.00 95.00 82 ALA A C 1
ATOM 612 O O . ALA A 1 82 ? 3.279 1.162 8.911 1.00 95.00 82 ALA A O 1
ATOM 613 N N . VAL A 1 83 ? 5.290 1.786 9.699 1.00 94.06 83 VAL A N 1
ATOM 614 C CA . VAL A 1 83 ? 5.277 3.105 9.051 1.00 94.06 83 VAL A CA 1
ATOM 615 C C . VAL A 1 83 ? 5.266 2.963 7.529 1.00 94.06 83 VAL A C 1
ATOM 617 O O . VAL A 1 83 ? 4.432 3.585 6.878 1.00 94.06 83 VAL A O 1
ATOM 620 N N . ALA A 1 84 ? 6.125 2.116 6.957 1.00 93.88 84 ALA A N 1
ATOM 621 C CA . ALA A 1 84 ? 6.183 1.901 5.512 1.00 93.88 84 ALA A CA 1
ATOM 622 C C . ALA A 1 84 ? 4.855 1.353 4.958 1.00 93.88 84 ALA A C 1
ATOM 624 O O . ALA A 1 84 ? 4.347 1.862 3.958 1.00 93.88 84 ALA A O 1
ATOM 625 N N . ALA A 1 85 ? 4.249 0.379 5.646 1.00 96.50 85 ALA A N 1
ATOM 626 C CA . ALA A 1 85 ? 2.924 -0.138 5.307 1.00 96.50 85 ALA A CA 1
ATOM 627 C C . ALA A 1 85 ? 1.845 0.959 5.368 1.00 96.50 85 ALA A C 1
ATOM 629 O O . ALA A 1 85 ? 1.059 1.119 4.435 1.00 96.50 85 ALA A O 1
ATOM 630 N N . GLY A 1 86 ? 1.827 1.743 6.451 1.00 96.62 86 GLY A N 1
ATOM 631 C CA . GLY A 1 86 ? 0.856 2.817 6.660 1.00 96.62 86 GLY A CA 1
ATOM 632 C C . GLY A 1 86 ? 0.953 3.924 5.610 1.00 96.62 86 GLY A C 1
ATOM 633 O O . GLY A 1 86 ? -0.069 4.351 5.079 1.00 96.62 86 GLY A O 1
ATOM 634 N N . VAL A 1 87 ? 2.170 4.349 5.255 1.00 95.94 87 VAL A N 1
ATOM 635 C CA . VAL A 1 87 ? 2.396 5.351 4.200 1.00 95.94 87 VAL A CA 1
ATOM 636 C C . VAL A 1 87 ? 1.820 4.868 2.872 1.00 95.94 87 VAL A C 1
ATOM 638 O O . VAL A 1 87 ? 1.088 5.608 2.216 1.00 95.94 87 VAL A O 1
ATOM 641 N N . GLN A 1 88 ? 2.084 3.615 2.496 1.00 96.69 88 GLN A N 1
ATOM 642 C CA . GLN A 1 88 ? 1.557 3.066 1.250 1.00 96.69 88 GLN A CA 1
ATOM 643 C C . GLN A 1 88 ? 0.032 2.922 1.269 1.00 96.69 88 GLN A C 1
ATOM 645 O O . GLN A 1 88 ? -0.625 3.265 0.289 1.00 96.69 88 GLN A O 1
ATOM 650 N N . ALA A 1 89 ? -0.554 2.510 2.395 1.00 96.38 89 ALA A N 1
ATOM 651 C CA . ALA A 1 89 ? -2.006 2.451 2.544 1.00 96.38 89 ALA A CA 1
ATOM 652 C C . ALA A 1 89 ? -2.678 3.821 2.360 1.00 96.38 89 ALA A C 1
ATOM 654 O O . ALA A 1 89 ? -3.707 3.927 1.690 1.00 96.38 89 ALA A O 1
ATOM 655 N N . VAL A 1 90 ? -2.083 4.887 2.906 1.00 96.19 90 VAL A N 1
ATOM 656 C CA . VAL A 1 90 ? -2.573 6.261 2.713 1.00 96.19 90 VAL A CA 1
ATOM 657 C C . VAL A 1 90 ? -2.498 6.667 1.246 1.00 96.19 90 VAL A C 1
ATOM 659 O O . VAL A 1 90 ? -3.470 7.206 0.717 1.00 96.19 90 VAL A O 1
ATOM 662 N N . LEU A 1 91 ? -1.380 6.382 0.571 1.00 95.00 91 LEU A N 1
ATOM 663 C CA . LEU A 1 91 ? -1.237 6.670 -0.857 1.00 95.00 91 LEU A CA 1
ATOM 664 C C . LEU A 1 91 ? -2.338 5.977 -1.667 1.00 95.00 91 LEU A C 1
ATOM 666 O O . LEU A 1 91 ? -3.011 6.624 -2.467 1.00 95.00 91 LEU A O 1
ATOM 670 N N . VAL A 1 92 ? -2.593 4.691 -1.423 1.00 94.56 92 VAL A N 1
ATOM 671 C CA . VAL A 1 92 ? -3.665 3.954 -2.108 1.00 94.56 92 VAL A CA 1
ATOM 672 C C . VAL A 1 92 ? -5.039 4.574 -1.830 1.00 94.56 92 VAL A C 1
ATOM 674 O O . VAL A 1 92 ? -5.826 4.754 -2.766 1.00 94.56 92 VAL A O 1
ATOM 677 N N . ALA A 1 93 ? -5.335 4.907 -0.574 1.00 93.75 93 ALA A N 1
ATOM 678 C CA . ALA A 1 93 ? -6.631 5.447 -0.175 1.00 93.75 93 ALA A CA 1
ATOM 679 C C . ALA A 1 93 ? -6.927 6.822 -0.788 1.00 93.75 93 ALA A C 1
ATOM 681 O O . ALA A 1 93 ? -8.078 7.098 -1.135 1.00 93.75 93 ALA A O 1
ATOM 682 N N . LEU A 1 94 ? -5.901 7.659 -0.959 1.00 93.06 94 LEU A N 1
ATOM 683 C CA . LEU A 1 94 ? -6.039 9.011 -1.502 1.00 93.06 94 LEU A CA 1
ATOM 684 C C . LEU A 1 94 ? -5.994 9.063 -3.032 1.00 93.06 94 LEU A C 1
ATOM 686 O O . LEU A 1 94 ? -6.583 9.961 -3.632 1.00 93.06 94 LEU A O 1
ATOM 690 N N . LEU A 1 95 ? -5.314 8.118 -3.682 1.00 91.38 95 LEU A N 1
ATOM 691 C CA . LEU A 1 95 ? -5.172 8.130 -5.134 1.00 91.38 95 LEU A CA 1
ATOM 692 C C . LEU A 1 95 ? -6.436 7.607 -5.847 1.00 91.38 95 LEU A C 1
ATOM 694 O O . LEU A 1 95 ? -7.037 6.608 -5.417 1.00 91.38 95 LEU A O 1
ATOM 698 N N . PRO A 1 96 ? -6.799 8.188 -7.008 1.00 88.06 96 PRO A N 1
ATOM 699 C CA . PRO A 1 96 ? -7.912 7.711 -7.827 1.00 88.06 96 PRO A CA 1
ATOM 700 C C . PRO A 1 96 ? -7.638 6.297 -8.338 1.00 88.06 96 PRO A C 1
ATOM 702 O O . PRO A 1 96 ? -6.505 5.984 -8.705 1.00 88.06 96 PRO A O 1
ATOM 705 N N . ALA A 1 97 ? -8.662 5.436 -8.338 1.00 84.31 97 ALA A N 1
ATOM 706 C CA . ALA A 1 97 ? -8.506 4.032 -8.728 1.00 84.31 97 ALA A CA 1
ATOM 707 C C . ALA A 1 97 ? -7.813 3.918 -10.100 1.00 84.31 97 ALA A C 1
ATOM 709 O O . ALA A 1 97 ? -8.19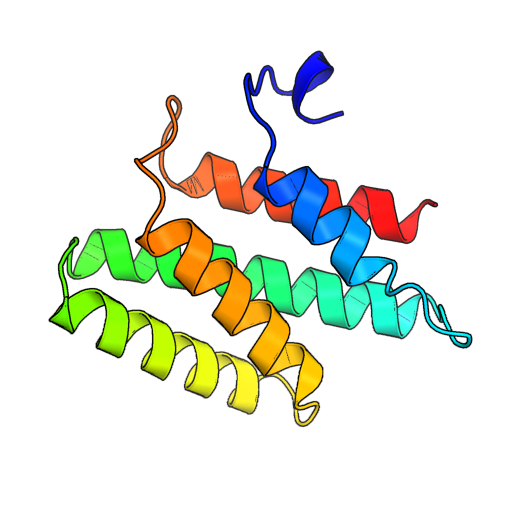6 4.642 -11.020 1.00 84.31 97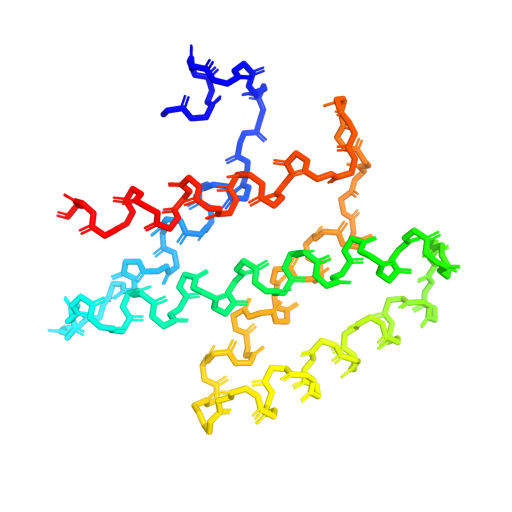 ALA A O 1
ATOM 710 N N . PRO A 1 98 ? -6.797 3.052 -10.233 1.00 83.50 98 PRO A N 1
ATOM 711 C CA . PRO A 1 98 ? -6.063 2.925 -11.480 1.00 83.50 98 PRO A CA 1
ATOM 712 C C . PRO A 1 98 ? -6.943 2.267 -12.557 1.00 83.50 98 PRO A C 1
ATOM 714 O O . PRO A 1 98 ? -7.801 1.432 -12.235 1.00 83.50 98 PRO A O 1
ATOM 717 N N . PRO A 1 99 ? -6.730 2.601 -13.840 1.00 75.31 99 PRO A N 1
ATOM 718 C CA . PRO A 1 99 ? -7.277 1.808 -14.933 1.00 75.31 99 PRO A CA 1
ATOM 719 C C . PRO A 1 99 ? -6.679 0.391 -14.868 1.00 75.31 99 PRO A C 1
ATOM 721 O O . PRO A 1 99 ? -5.486 0.234 -14.629 1.00 75.31 99 PRO A O 1
ATOM 724 N N . GLY A 1 100 ? -7.504 -0.647 -15.033 1.00 78.00 100 GLY A N 1
ATOM 725 C CA . GLY A 1 100 ? -7.063 -2.053 -14.959 1.00 78.00 100 GLY A CA 1
ATOM 726 C C . GLY A 1 100 ? -7.406 -2.789 -13.657 1.00 78.00 100 GLY A C 1
ATOM 727 O O . GLY A 1 100 ? -7.189 -3.994 -13.566 1.00 78.00 100 GLY A O 1
ATOM 728 N N . GLY A 1 101 ? -8.014 -2.107 -12.682 1.00 84.12 101 GLY A N 1
ATOM 729 C CA . GLY A 1 101 ? -8.568 -2.733 -11.479 1.00 84.12 101 GLY A CA 1
ATOM 730 C C . GLY A 1 101 ? -7.774 -2.443 -10.211 1.00 84.12 101 GLY A C 1
ATOM 731 O O . GLY A 1 101 ? -6.683 -1.886 -10.235 1.00 84.12 101 GLY A O 1
ATOM 732 N N . VAL A 1 102 ? -8.355 -2.803 -9.069 1.00 82.06 102 VAL A N 1
ATOM 733 C CA . VAL A 1 102 ? -7.840 -2.399 -7.753 1.00 82.06 102 VAL A CA 1
ATOM 734 C C . VAL A 1 102 ? -6.427 -2.900 -7.471 1.00 82.06 102 VAL A C 1
ATOM 736 O O . VAL A 1 102 ? -5.621 -2.093 -7.043 1.00 82.06 102 VAL A O 1
ATOM 739 N N . PHE A 1 103 ? -6.092 -4.143 -7.830 1.00 86.38 103 PHE A N 1
ATOM 740 C CA . PHE A 1 103 ? -4.806 -4.772 -7.493 1.00 86.38 103 PHE A CA 1
ATOM 741 C C . PHE A 1 103 ? -3.614 -4.367 -8.371 1.00 86.38 103 PHE A C 1
ATOM 743 O O . PHE A 1 103 ? -2.504 -4.863 -8.173 1.00 86.38 103 PHE A O 1
ATOM 750 N N . VAL A 1 104 ? -3.804 -3.453 -9.328 1.00 89.75 104 VAL A N 1
ATOM 751 C CA . VAL A 1 104 ? -2.713 -2.939 -10.173 1.00 89.75 104 VAL A CA 1
ATOM 752 C C . VAL A 1 104 ? -1.598 -2.327 -9.316 1.00 89.75 104 VAL A C 1
ATOM 754 O O . VAL A 1 104 ? -0.414 -2.526 -9.594 1.00 89.75 104 VAL A O 1
ATOM 757 N N . ARG A 1 105 ? -1.949 -1.640 -8.220 1.00 91.44 105 ARG A N 1
ATOM 758 C CA . ARG A 1 105 ? -0.946 -1.014 -7.346 1.00 91.44 105 ARG A CA 1
ATOM 759 C C . ARG A 1 105 ? -0.245 -2.027 -6.445 1.00 91.44 105 ARG A C 1
ATOM 761 O O . ARG A 1 105 ? 0.938 -1.848 -6.166 1.00 91.44 105 ARG A O 1
ATOM 768 N N . SER A 1 106 ? -0.920 -3.100 -6.025 1.00 92.31 106 SER A N 1
ATOM 769 C CA . SER A 1 106 ? -0.258 -4.228 -5.352 1.00 92.31 106 SER A CA 1
ATOM 770 C C . SER A 1 106 ? 0.801 -4.882 -6.236 1.00 92.31 106 SER A C 1
ATOM 772 O O . SER A 1 106 ? 1.898 -5.173 -5.757 1.00 92.31 106 SER A O 1
ATOM 774 N N . VAL A 1 107 ? 0.515 -5.058 -7.531 1.00 91.50 107 VAL A N 1
ATOM 775 C CA . VAL A 1 107 ? 1.507 -5.554 -8.499 1.00 91.50 107 VAL A CA 1
ATOM 776 C C . VAL A 1 107 ? 2.680 -4.583 -8.611 1.00 91.50 107 VAL A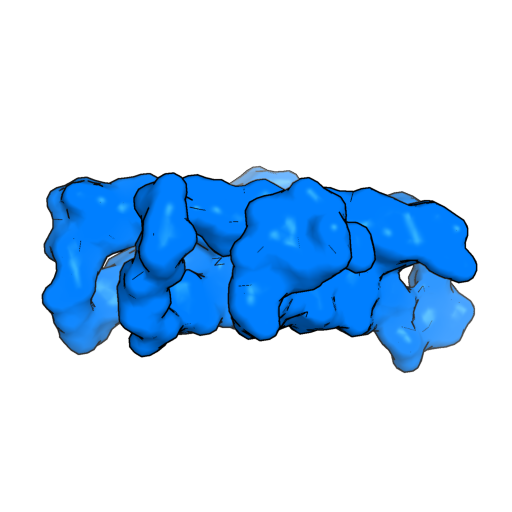 C 1
ATOM 778 O O . VAL A 1 107 ? 3.831 -5.010 -8.544 1.00 91.50 107 VAL A O 1
ATOM 781 N N . ASP A 1 108 ? 2.412 -3.281 -8.703 1.00 91.19 108 ASP A N 1
ATOM 782 C CA . ASP A 1 108 ? 3.460 -2.259 -8.683 1.00 91.19 108 ASP A CA 1
ATOM 783 C C . ASP A 1 108 ? 4.336 -2.342 -7.429 1.00 91.19 108 ASP A C 1
ATOM 785 O O . ASP A 1 108 ? 5.558 -2.258 -7.534 1.00 91.19 108 ASP A O 1
ATOM 789 N N . GLY A 1 109 ? 3.740 -2.555 -6.253 1.00 90.56 109 GLY A N 1
ATOM 790 C CA . GLY A 1 109 ? 4.481 -2.738 -5.008 1.00 90.56 109 GLY A CA 1
ATOM 791 C C . GLY A 1 109 ? 5.427 -3.938 -5.056 1.00 90.56 109 GLY A C 1
ATOM 792 O O . GLY A 1 109 ? 6.607 -3.808 -4.727 1.00 90.56 109 GLY A O 1
ATOM 793 N N . LEU A 1 110 ? 4.951 -5.082 -5.555 1.00 93.31 110 LEU A N 1
ATOM 794 C CA . LEU A 1 110 ? 5.776 -6.280 -5.743 1.00 93.31 110 LEU A CA 1
ATOM 795 C C . LEU A 1 110 ? 6.926 -6.038 -6.727 1.00 93.31 110 LEU A C 1
ATOM 797 O O . LEU A 1 110 ? 8.068 -6.394 -6.434 1.00 93.31 110 LEU A O 1
ATOM 801 N N . VAL A 1 111 ? 6.648 -5.403 -7.870 1.00 93.44 111 VAL A N 1
ATOM 802 C CA . VAL A 1 111 ? 7.680 -5.055 -8.857 1.00 93.44 111 VAL A CA 1
ATOM 803 C C . VAL A 1 111 ? 8.700 -4.099 -8.252 1.00 93.44 111 VAL A C 1
ATOM 805 O O . VAL A 1 111 ? 9.900 -4.313 -8.405 1.00 93.44 111 VAL A O 1
ATOM 808 N N . GLY A 1 112 ? 8.244 -3.069 -7.541 1.00 89.00 112 GLY A N 1
ATOM 809 C CA . GLY A 1 112 ? 9.119 -2.097 -6.901 1.00 89.00 112 GLY A CA 1
ATOM 810 C C . GLY A 1 112 ? 10.051 -2.743 -5.874 1.00 89.00 112 GLY A C 1
ATOM 811 O O . GLY A 1 112 ? 11.250 -2.454 -5.858 1.00 89.00 112 GLY A O 1
ATOM 812 N N . GLY A 1 113 ? 9.517 -3.666 -5.071 1.00 89.81 113 GLY A N 1
ATOM 813 C CA . GLY A 1 113 ? 10.275 -4.437 -4.089 1.00 89.81 113 GLY A CA 1
ATOM 814 C C . GLY A 1 113 ? 11.289 -5.385 -4.727 1.00 89.81 113 GLY A C 1
ATOM 815 O O . GLY A 1 113 ? 12.441 -5.424 -4.304 1.00 89.81 113 GLY A O 1
ATOM 816 N N . ALA A 1 114 ? 10.894 -6.101 -5.783 1.00 91.50 114 ALA A N 1
ATOM 817 C CA . ALA A 1 114 ? 11.797 -6.973 -6.531 1.00 91.50 114 ALA A CA 1
ATOM 818 C C . ALA A 1 114 ? 12.949 -6.184 -7.171 1.00 91.50 114 ALA A C 1
ATOM 820 O O . ALA A 1 114 ? 14.101 -6.598 -7.081 1.00 91.50 114 ALA A O 1
ATOM 821 N N . VAL A 1 115 ? 12.656 -5.021 -7.762 1.00 91.06 115 VAL A N 1
ATOM 822 C CA . VAL A 1 115 ? 13.680 -4.139 -8.339 1.00 91.06 115 VAL A CA 1
ATOM 823 C C . VAL A 1 115 ? 14.648 -3.639 -7.266 1.00 91.06 115 VAL A C 1
ATOM 825 O O . VAL A 1 115 ? 15.849 -3.645 -7.506 1.00 91.06 115 VAL A O 1
ATOM 828 N N . ALA A 1 116 ? 14.163 -3.263 -6.078 1.00 87.38 116 ALA A N 1
ATOM 829 C CA . ALA A 1 116 ? 15.035 -2.832 -4.981 1.00 87.38 116 ALA A CA 1
ATOM 830 C C . ALA A 1 116 ? 15.969 -3.935 -4.470 1.00 87.38 116 ALA A C 1
ATOM 832 O O . ALA A 1 116 ? 17.066 -3.634 -4.025 1.00 87.38 116 ALA A O 1
ATOM 833 N N . LEU A 1 117 ? 15.539 -5.197 -4.506 1.00 87.12 117 LEU A N 1
ATOM 834 C CA . LEU A 1 117 ? 16.359 -6.330 -4.062 1.00 87.12 117 LEU A CA 1
ATOM 835 C C . LEU A 1 117 ? 17.447 -6.723 -5.063 1.00 87.12 117 LEU A C 1
ATOM 837 O O . LEU A 1 117 ? 18.429 -7.348 -4.672 1.00 87.12 117 LEU A O 1
ATOM 841 N N . LEU A 1 118 ? 17.236 -6.418 -6.344 1.00 87.56 118 LEU A N 1
ATOM 842 C CA . LEU A 1 118 ? 18.166 -6.734 -7.429 1.00 87.56 118 LEU A CA 1
ATOM 843 C C . LEU A 1 118 ? 19.192 -5.623 -7.695 1.00 87.56 118 LEU A C 1
ATOM 845 O O . LEU A 1 118 ? 20.151 -5.872 -8.426 1.00 87.56 118 LEU A O 1
ATOM 849 N N . ALA A 1 119 ? 18.958 -4.420 -7.168 1.00 83.12 119 ALA A N 1
ATOM 850 C CA . ALA A 1 119 ? 19.826 -3.252 -7.308 1.00 83.12 119 ALA A CA 1
ATOM 851 C C . ALA A 1 119 ? 20.931 -3.239 -6.243 1.00 83.12 119 ALA A C 1
ATOM 853 O O . ALA A 1 119 ? 22.063 -2.846 -6.606 1.00 83.12 119 ALA A O 1
#

Organism: NCBI:txid31963

InterPro domains:
  IPR049453 Integral membrane bound transporter domain [PF13515] (3-119)

Radius of gyration: 13.71 Å; chains: 1; bounding box: 41×20×36 Å

Foldseek 3Di:
DCCPPVVAPCLPLLQCLLVVLLPPDPDSDLVSSLLLLVLQLLLLVQLLVLCVVPNADDVSLVVSLVVQLVVQVVVDVDPSSSVSSSVNSNVLRPDDQGPPDSCSSSVSSVNSSVNNSVD

Sequence (119 aa):
FAHHVLGHDTPLLATTVTITSLGFVRDARPVRVLETAIGMTVGITLSEVLLLGIGRGAWQLFVIILATLLVARLLSSNAAFAVAAGVQAVLVALLPAPPGGVFVRSVDGLVGGAVALLA